Protein AF-A0A5M9JMI3-F1 (afdb_monomer)

Sequence (129 aa):
MGDLLLLVVTFCNDVVAPSDSVKDQTLDQQCTVTRPGLVPHQIRGFLSAYKTMLISGPSYDCCSACSPKIVNAYKENGWEFIKRALTEKDYITELSGLAEVQRKAEAAANDVEWDSDEEGIEDGDGELL

Secondary structure (DSSP, 8-state):
--SSSGGGS-SSS---PPS-TTTT--GGG---SS------SEEEEETTTTEEEEE-----TT-TTT-HHHHHHHHHHTHHHHHHHHH-SSHHHHHHTHHHHHHHHHHHHHHS-----------------

Foldseek 3Di:
DPPPPPVPQPLAPDPPFPDFPPPPDDPVVPPDDDDDTGDASDWDADPVVRDIDGDDDHHDCLDLRDHPQLVVCCVVCPVVSVVCCVVPVCVSCVSSVVVVVVVVVVVVVVVDDPPPPPDDDDPDDDDDD

Structure (mmCIF, N/CA/C/O backbone):
data_AF-A0A5M9JMI3-F1
#
_entry.id   AF-A0A5M9JMI3-F1
#
loop_
_atom_site.group_PDB
_atom_site.id
_atom_site.type_symbol
_atom_site.label_atom_id
_atom_site.label_alt_id
_atom_site.label_comp_id
_atom_site.label_asym_id
_atom_site.label_entity_id
_atom_site.label_seq_id
_atom_site.pdbx_PDB_ins_code
_atom_site.Cartn_x
_atom_site.Cartn_y
_atom_site.Cartn_z
_atom_site.occupancy
_atom_site.B_iso_or_equiv
_atom_site.auth_seq_id
_atom_site.auth_comp_id
_atom_site.auth_asym_id
_atom_site.auth_atom_id
_atom_site.pdbx_PDB_model_num
ATOM 1 N N . MET A 1 1 ? -11.710 25.753 2.264 1.00 41.22 1 MET A N 1
ATOM 2 C CA . MET A 1 1 ? -10.545 25.287 3.059 1.00 41.22 1 MET A CA 1
ATOM 3 C C . MET A 1 1 ? -10.628 23.786 3.387 1.00 41.22 1 MET A C 1
ATOM 5 O O . MET A 1 1 ? -9.998 23.351 4.337 1.00 41.22 1 MET A O 1
ATOM 9 N N . GLY A 1 2 ? -11.377 22.987 2.608 1.00 35.19 2 GLY A N 1
ATOM 10 C CA . GLY A 1 2 ? -11.523 21.535 2.811 1.00 35.19 2 GLY A CA 1
ATOM 11 C C . GLY A 1 2 ? -10.866 20.670 1.727 1.00 35.19 2 GLY A C 1
ATOM 12 O O . GLY A 1 2 ? -10.760 19.466 1.908 1.00 35.19 2 GLY A O 1
ATOM 13 N N . ASP A 1 3 ? -10.374 21.272 0.639 1.00 42.78 3 ASP A N 1
ATOM 14 C CA . ASP A 1 3 ? -9.992 20.525 -0.571 1.00 42.78 3 ASP A CA 1
ATOM 15 C C . ASP A 1 3 ? -8.494 20.187 -0.661 1.00 42.78 3 ASP A C 1
ATOM 17 O O . ASP A 1 3 ? -8.075 19.480 -1.572 1.00 42.78 3 ASP A O 1
ATOM 21 N N . LEU A 1 4 ? -7.668 20.661 0.282 1.00 32.28 4 LEU A N 1
ATOM 22 C CA . LEU A 1 4 ? -6.210 20.469 0.231 1.00 32.28 4 LEU A CA 1
ATOM 23 C C . LEU A 1 4 ? -5.716 19.233 1.005 1.00 32.28 4 LEU A C 1
ATOM 25 O O . LEU A 1 4 ? -4.583 18.808 0.813 1.00 32.28 4 LEU A O 1
ATOM 29 N N . LEU A 1 5 ? -6.548 18.627 1.861 1.00 35.09 5 LEU A N 1
ATOM 30 C CA . LEU A 1 5 ? -6.134 17.488 2.697 1.00 35.09 5 LEU A CA 1
ATOM 31 C C . LEU A 1 5 ? -6.441 16.110 2.092 1.00 35.09 5 LEU A C 1
ATOM 33 O O . LEU A 1 5 ? -5.972 15.103 2.613 1.00 35.09 5 LEU A O 1
ATOM 37 N N . LEU A 1 6 ? -7.178 16.043 0.979 1.00 38.66 6 LEU A N 1
ATOM 38 C CA . LEU A 1 6 ? -7.551 14.765 0.357 1.00 38.66 6 LEU A CA 1
ATOM 39 C C . LEU A 1 6 ? -6.424 14.148 -0.499 1.00 38.66 6 LEU A C 1
ATOM 41 O O . LEU A 1 6 ? -6.511 12.990 -0.906 1.00 38.66 6 LEU A O 1
ATOM 45 N N . LEU A 1 7 ? -5.340 14.891 -0.748 1.00 33.34 7 LEU A N 1
ATOM 46 C CA . LEU A 1 7 ? -4.287 14.483 -1.685 1.00 33.34 7 LEU A CA 1
ATOM 47 C C . LEU A 1 7 ? -3.260 13.500 -1.089 1.00 33.34 7 LEU A C 1
ATOM 49 O O . LEU A 1 7 ? -2.441 12.959 -1.822 1.00 33.34 7 LEU A O 1
ATOM 53 N N . VAL A 1 8 ? -3.310 13.222 0.220 1.00 37.00 8 VAL A N 1
ATOM 54 C CA . VAL A 1 8 ? -2.346 12.318 0.883 1.00 37.00 8 VAL A CA 1
ATOM 55 C C . VAL A 1 8 ? -2.851 10.867 0.988 1.00 37.00 8 VAL A C 1
ATOM 57 O O . VAL A 1 8 ? -2.057 9.968 1.243 1.00 37.00 8 VAL A O 1
ATOM 60 N N . VAL A 1 9 ? -4.139 10.587 0.739 1.00 42.22 9 VAL A N 1
ATOM 61 C CA . VAL A 1 9 ? -4.742 9.263 1.041 1.00 42.22 9 VAL A CA 1
ATOM 62 C C . VAL A 1 9 ? -5.485 8.641 -0.151 1.00 42.22 9 VAL A C 1
ATOM 64 O O . VAL A 1 9 ? -6.461 7.918 0.015 1.00 42.22 9 VAL A O 1
ATOM 67 N N . THR A 1 10 ? -5.061 8.905 -1.387 1.00 45.88 10 THR A N 1
ATOM 68 C CA . THR A 1 10 ? -5.719 8.326 -2.576 1.00 45.88 10 THR A CA 1
ATOM 69 C C . THR A 1 10 ? -4.717 7.824 -3.613 1.00 45.88 10 THR A C 1
ATOM 71 O O . THR A 1 10 ? -4.719 8.258 -4.755 1.00 45.88 10 THR A O 1
ATOM 74 N N . PHE A 1 11 ? -3.855 6.878 -3.228 1.00 47.72 11 PHE A N 1
ATOM 75 C CA . PHE A 1 11 ? -3.022 6.154 -4.205 1.00 47.72 11 PHE A CA 1
ATOM 76 C C . PHE A 1 11 ? -3.274 4.644 -4.281 1.00 47.72 11 PHE A C 1
ATOM 78 O O . PHE A 1 11 ? -2.715 3.990 -5.152 1.00 47.72 11 PHE A O 1
ATOM 85 N N . CYS A 1 12 ? -4.117 4.080 -3.410 1.00 51.91 12 CYS A N 1
ATOM 86 C CA . CYS A 1 12 ? -4.307 2.624 -3.339 1.00 51.91 12 CYS A CA 1
ATOM 87 C C . CYS A 1 12 ? -5.773 2.172 -3.319 1.00 51.91 12 CYS A C 1
ATOM 89 O O . CYS A 1 12 ? -6.029 0.979 -3.193 1.00 51.91 12 CYS A O 1
ATOM 91 N N . ASN A 1 13 ? -6.739 3.092 -3.419 1.00 50.28 13 ASN A N 1
ATOM 92 C CA . ASN A 1 13 ? -8.117 2.678 -3.659 1.00 50.28 13 ASN A CA 1
ATOM 93 C C . ASN A 1 13 ? -8.215 2.357 -5.147 1.00 50.28 13 ASN A C 1
ATOM 95 O O . ASN A 1 13 ? -8.106 3.289 -5.941 1.00 50.28 13 ASN A O 1
ATOM 99 N N . ASP A 1 14 ? -8.327 1.068 -5.480 1.00 45.84 14 ASP A N 1
ATOM 100 C CA . ASP A 1 14 ? -8.354 0.493 -6.828 1.00 45.84 14 ASP A CA 1
ATOM 101 C C . ASP A 1 14 ? -8.983 1.444 -7.861 1.00 45.84 14 ASP A C 1
ATOM 103 O O . ASP A 1 14 ? -10.193 1.435 -8.104 1.00 45.84 14 ASP A O 1
ATOM 107 N N . VAL A 1 15 ? -8.157 2.281 -8.502 1.00 46.94 15 VAL A N 1
ATOM 108 C CA . VAL A 1 15 ? -8.552 2.934 -9.746 1.00 46.94 15 VAL A CA 1
ATOM 109 C C . VAL A 1 15 ? -8.482 1.824 -10.777 1.00 46.94 15 VAL A C 1
ATOM 111 O O . VAL A 1 15 ? -7.458 1.617 -11.429 1.00 46.94 15 VAL A O 1
ATOM 114 N N . VAL A 1 16 ? -9.575 1.064 -10.887 1.00 49.25 16 VAL A N 1
ATOM 115 C CA . VAL A 1 16 ? -9.826 0.196 -12.035 1.00 49.25 16 VAL A CA 1
ATOM 116 C C . VAL A 1 16 ? -10.049 1.125 -13.211 1.00 49.25 16 VAL A C 1
ATOM 118 O O . VAL A 1 16 ? -11.164 1.511 -13.558 1.00 49.25 16 VAL A O 1
ATOM 121 N N . ALA A 1 17 ? -8.945 1.565 -13.787 1.00 46.16 17 ALA A N 1
ATOM 122 C CA . ALA A 1 17 ? -8.986 2.253 -15.042 1.00 46.16 17 ALA A CA 1
ATOM 123 C C . ALA A 1 17 ? -9.472 1.264 -16.115 1.00 46.16 17 ALA A C 1
ATOM 125 O O . ALA A 1 17 ? -9.024 0.111 -16.132 1.00 46.16 17 ALA A O 1
ATOM 126 N N . PRO A 1 18 ? -10.407 1.668 -16.991 1.00 47.59 18 PRO A N 1
ATOM 127 C CA . PRO A 1 18 ? -10.939 0.778 -18.010 1.00 47.59 18 PRO A CA 1
ATOM 128 C C . PRO A 1 18 ? -9.794 0.227 -18.866 1.00 47.59 18 PRO A C 1
ATOM 130 O O . PRO A 1 18 ? -9.028 0.984 -19.465 1.00 47.59 18 PRO A O 1
ATOM 133 N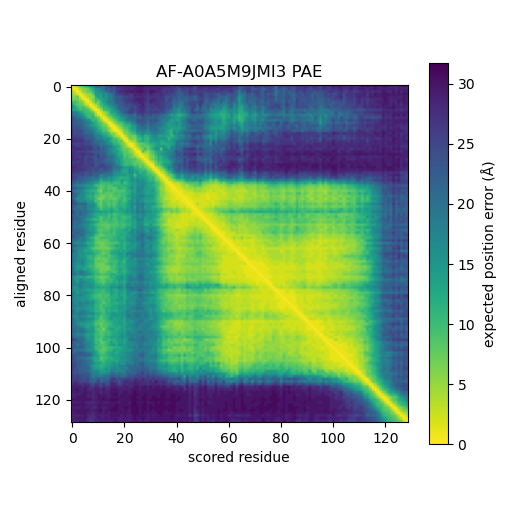 N . SER A 1 19 ? -9.673 -1.101 -18.905 1.00 51.88 19 SER A N 1
ATOM 134 C CA . SER A 1 19 ? -8.734 -1.782 -19.795 1.00 51.88 19 SER A CA 1
ATOM 135 C C . SER A 1 19 ? -9.167 -1.551 -21.243 1.00 51.88 19 SER A C 1
ATOM 137 O O . SER A 1 19 ? -10.328 -1.772 -21.565 1.00 51.88 19 SER A O 1
ATOM 139 N N . ASP A 1 20 ? -8.240 -1.063 -22.075 1.00 53.44 20 ASP A N 1
ATOM 140 C CA . ASP A 1 20 ? -8.357 -0.833 -23.524 1.00 53.44 20 ASP A CA 1
ATOM 141 C C . ASP A 1 20 ? -9.757 -0.470 -24.050 1.00 53.44 20 ASP A C 1
ATOM 143 O O . ASP A 1 20 ? -10.542 -1.311 -24.478 1.00 53.44 20 ASP A O 1
ATOM 147 N N . SER A 1 21 ? -10.013 0.830 -24.177 1.00 53.72 21 SER A N 1
ATOM 148 C CA . SER A 1 21 ? -11.204 1.396 -24.830 1.00 53.72 21 SER A CA 1
ATOM 149 C C . SER A 1 21 ? -11.342 1.104 -26.345 1.00 53.72 21 SER A C 1
ATOM 151 O O . SER A 1 21 ? -12.223 1.683 -26.982 1.00 53.72 21 SER A O 1
ATOM 153 N N . VAL A 1 22 ? -10.471 0.265 -26.926 1.00 56.47 22 VAL A N 1
ATOM 154 C CA . VAL A 1 22 ? -10.305 0.044 -28.381 1.00 56.47 22 VAL A CA 1
ATOM 155 C C . VAL A 1 22 ? -10.695 -1.373 -28.827 1.00 56.47 22 VAL A C 1
ATOM 157 O O . VAL A 1 22 ? -10.957 -1.591 -30.009 1.00 56.47 22 VAL A O 1
ATOM 160 N N . LYS A 1 23 ? -10.748 -2.353 -27.916 1.00 54.84 23 LYS A N 1
ATOM 161 C CA . LYS A 1 23 ? -11.184 -3.710 -28.274 1.00 54.84 23 LYS A CA 1
ATOM 162 C C . LYS A 1 23 ? -12.714 -3.688 -28.433 1.00 54.84 23 LYS A C 1
ATOM 164 O O . LYS A 1 23 ? -13.398 -3.206 -27.540 1.00 54.84 23 LYS A O 1
ATOM 169 N N . ASP A 1 24 ? -13.197 -4.142 -29.594 1.00 54.47 24 ASP A N 1
ATOM 170 C CA . ASP A 1 24 ? -14.607 -4.215 -30.046 1.00 54.47 24 ASP A CA 1
ATOM 171 C C . ASP A 1 24 ? -15.223 -3.011 -30.801 1.00 54.47 24 ASP A C 1
ATOM 173 O O . ASP A 1 24 ? -16.442 -2.850 -30.793 1.00 54.47 24 ASP A O 1
ATOM 177 N N . GLN A 1 25 ? -14.445 -2.186 -31.521 1.00 55.56 25 GLN A N 1
ATOM 178 C CA . GLN A 1 25 ? -15.015 -1.088 -32.336 1.00 55.56 25 GLN A CA 1
ATOM 179 C C . GLN A 1 25 ? -14.783 -1.223 -33.849 1.00 55.56 25 GLN A C 1
ATOM 181 O O . GLN A 1 25 ? -13.695 -1.580 -34.306 1.00 55.56 25 GLN A O 1
ATOM 186 N N . THR A 1 26 ? -15.815 -0.892 -34.633 1.00 56.84 26 THR A N 1
ATOM 187 C CA . THR A 1 26 ? -15.753 -0.782 -36.098 1.00 56.84 26 THR A CA 1
ATOM 188 C C . THR A 1 26 ? -14.972 0.472 -36.515 1.00 56.84 26 THR A C 1
ATOM 190 O O . THR A 1 26 ? -14.871 1.442 -35.763 1.00 56.84 26 THR A O 1
ATOM 193 N N . LEU A 1 27 ? -14.364 0.439 -37.707 1.00 57.16 27 LEU A N 1
ATOM 194 C CA . LEU A 1 27 ? -13.386 1.429 -38.195 1.00 57.16 27 LEU A CA 1
ATOM 195 C C . LEU A 1 27 ? -13.907 2.888 -38.178 1.00 57.16 27 LEU A C 1
ATOM 197 O O . LEU A 1 27 ? -13.133 3.831 -38.060 1.00 57.16 27 LEU A O 1
ATOM 201 N N . ASP A 1 28 ? -15.224 3.068 -38.265 1.00 55.72 28 ASP A N 1
ATOM 202 C CA . ASP A 1 28 ? -15.959 4.338 -38.247 1.00 55.72 28 ASP A CA 1
ATOM 203 C C . ASP A 1 28 ? -16.099 4.977 -36.850 1.00 55.72 28 ASP A C 1
ATOM 205 O O . ASP A 1 28 ? -16.300 6.187 -36.745 1.00 55.72 28 ASP A O 1
ATOM 209 N N . GLN A 1 29 ? -15.920 4.208 -35.770 1.00 59.41 29 GLN A N 1
ATOM 210 C CA . GLN A 1 29 ? -15.994 4.700 -34.384 1.00 59.41 29 GLN A CA 1
ATOM 211 C C . GLN A 1 29 ? -14.655 5.244 -33.856 1.00 59.41 29 GLN A C 1
ATOM 213 O O . GLN A 1 29 ? -14.575 5.737 -32.733 1.00 59.41 29 GLN A O 1
ATOM 218 N N . GLN A 1 30 ? -13.602 5.215 -34.677 1.00 57.34 30 GLN A N 1
ATOM 219 C CA . GLN A 1 30 ? -12.246 5.645 -34.311 1.00 57.34 30 GLN A CA 1
ATOM 220 C C . GLN A 1 30 ? -11.991 7.149 -34.551 1.00 57.34 30 GLN A C 1
ATOM 222 O O . GLN A 1 30 ? -10.842 7.592 -34.563 1.00 57.34 30 GLN A O 1
ATOM 227 N N . CYS A 1 31 ? -13.037 7.966 -34.739 1.00 54.84 31 CYS A N 1
ATOM 228 C CA . CYS A 1 31 ? -12.896 9.396 -35.034 1.00 54.84 31 CYS A CA 1
ATOM 229 C C . CYS A 1 31 ? -12.432 10.219 -33.804 1.00 54.84 31 CYS A C 1
ATOM 231 O O . CYS A 1 31 ? -13.226 10.712 -33.012 1.00 54.84 31 CYS A O 1
ATOM 233 N N . THR A 1 32 ? -11.108 10.289 -33.646 1.00 53.66 32 THR A N 1
ATOM 234 C CA . THR A 1 32 ? -10.168 11.324 -33.142 1.00 53.66 32 THR A CA 1
ATOM 235 C C . THR A 1 32 ? -10.600 12.551 -32.310 1.00 53.66 32 THR A C 1
ATOM 237 O O . THR A 1 32 ? -9.827 13.507 -32.244 1.00 53.66 32 THR A O 1
ATOM 240 N N . VAL A 1 33 ? -11.734 12.586 -31.611 1.00 48.12 33 VAL A N 1
ATOM 241 C CA . VAL A 1 33 ? -12.045 13.692 -30.680 1.00 48.12 33 VAL A CA 1
ATOM 242 C C . VAL A 1 33 ? -12.172 13.204 -29.239 1.00 48.12 33 VAL A C 1
ATOM 244 O O . VAL A 1 33 ? -13.140 12.567 -28.838 1.00 48.12 33 VAL A O 1
ATOM 247 N N . THR A 1 34 ? -11.143 13.532 -28.450 1.00 50.88 34 THR A N 1
ATOM 248 C CA . THR A 1 34 ? -11.137 13.525 -26.975 1.00 50.88 34 THR A CA 1
ATOM 249 C C . THR A 1 34 ? -11.529 12.212 -26.304 1.00 50.88 34 THR A C 1
ATOM 251 O O . THR A 1 34 ? -12.376 12.190 -25.415 1.00 50.88 34 THR A O 1
ATOM 254 N N . ARG A 1 35 ? -10.865 11.109 -26.651 1.00 56.75 35 ARG A N 1
ATOM 255 C CA . ARG A 1 35 ? -10.822 9.960 -25.745 1.00 56.75 35 ARG A CA 1
ATOM 256 C C . ARG A 1 35 ? -9.394 9.856 -25.214 1.00 56.75 35 ARG A C 1
ATOM 258 O O . ARG A 1 35 ? -8.502 9.541 -26.003 1.00 56.75 35 ARG A O 1
ATOM 265 N N . PRO A 1 36 ? -9.135 10.196 -23.932 1.00 60.72 36 PRO A N 1
ATOM 266 C CA . PRO A 1 36 ? -7.862 9.838 -23.327 1.00 60.72 36 PRO A CA 1
ATOM 267 C C . PRO A 1 36 ? -7.681 8.337 -23.556 1.00 60.72 36 PRO A C 1
ATOM 269 O O . PRO A 1 36 ? -8.647 7.582 -23.429 1.00 60.72 36 PRO A O 1
ATOM 272 N N . GLY A 1 37 ? -6.494 7.939 -24.011 1.00 68.69 37 GLY A N 1
ATOM 273 C CA . GLY A 1 37 ? -6.185 6.546 -24.317 1.00 68.69 37 GLY A CA 1
ATOM 274 C C . GLY A 1 37 ? -6.222 5.659 -23.070 1.00 68.69 37 GLY A C 1
ATOM 275 O O . GLY A 1 37 ? -6.960 5.901 -22.118 1.00 68.69 37 GLY A O 1
ATOM 276 N N . LEU A 1 38 ? -5.404 4.611 -23.056 1.00 68.94 38 LEU A N 1
ATOM 277 C CA . LEU A 1 38 ? -5.259 3.767 -21.873 1.00 68.94 38 LEU A CA 1
ATOM 278 C C . LEU A 1 38 ? -4.947 4.627 -20.635 1.00 68.94 38 LEU A C 1
ATOM 280 O O . LEU A 1 38 ? -4.018 5.435 -20.661 1.00 68.94 38 LEU A O 1
ATOM 284 N N . VAL A 1 39 ? -5.716 4.441 -19.560 1.00 76.44 39 VAL A N 1
ATOM 285 C CA . VAL A 1 39 ? -5.445 5.054 -18.256 1.00 76.44 39 VAL A CA 1
ATOM 286 C C . VAL A 1 39 ? -4.741 3.988 -17.413 1.00 76.44 39 VAL A C 1
ATOM 288 O O . VAL A 1 39 ? -5.365 3.014 -17.014 1.00 76.44 39 VAL A O 1
ATOM 291 N N . PRO A 1 40 ? -3.422 4.064 -17.211 1.00 74.31 40 PRO A N 1
ATOM 292 C CA . PRO A 1 40 ? -2.715 3.072 -16.413 1.00 74.31 40 PRO A CA 1
ATOM 293 C C . PRO A 1 40 ? -2.829 3.366 -14.914 1.00 74.31 40 PRO A C 1
ATOM 295 O O . PRO A 1 40 ? -2.819 4.522 -14.499 1.00 74.31 40 PRO A O 1
ATOM 298 N N . HIS A 1 41 ? -2.861 2.306 -14.105 1.00 74.12 41 HIS A N 1
ATOM 299 C CA . HIS A 1 41 ? -2.839 2.390 -12.640 1.00 74.12 41 HIS A CA 1
ATOM 300 C C . HIS A 1 41 ? -1.534 3.016 -12.115 1.00 74.12 41 HIS A C 1
ATOM 302 O O . HIS A 1 41 ? -1.555 3.917 -11.283 1.00 74.12 41 HIS A O 1
ATOM 308 N N . GLN A 1 42 ? -0.386 2.584 -12.644 1.00 77.00 42 GLN A N 1
ATOM 309 C CA . GLN A 1 42 ? 0.921 3.153 -12.332 1.00 77.00 42 GLN A CA 1
ATOM 310 C C . GLN A 1 42 ? 1.798 3.183 -13.587 1.00 77.00 42 GLN A C 1
ATOM 312 O O . GLN A 1 42 ? 1.853 2.217 -14.351 1.00 77.00 42 GLN A O 1
ATOM 317 N N . ILE A 1 43 ? 2.525 4.286 -13.778 1.00 83.25 43 ILE A N 1
ATOM 318 C CA . ILE A 1 43 ? 3.510 4.453 -14.851 1.00 83.25 43 ILE A CA 1
ATOM 319 C C . ILE A 1 43 ? 4.899 4.519 -14.221 1.00 83.25 43 ILE A C 1
ATOM 321 O O . ILE A 1 43 ? 5.175 5.415 -13.424 1.00 83.25 43 ILE A O 1
ATOM 325 N N . ARG A 1 44 ? 5.792 3.594 -14.586 1.00 84.50 44 ARG A N 1
ATOM 326 C CA . ARG A 1 44 ? 7.200 3.616 -14.170 1.00 84.50 44 ARG A CA 1
ATOM 327 C C . ARG A 1 44 ? 8.097 3.817 -15.386 1.00 84.50 44 ARG A C 1
ATOM 329 O O . ARG A 1 44 ? 8.217 2.933 -16.233 1.00 84.50 44 ARG A O 1
ATOM 336 N N . GLY A 1 45 ? 8.717 4.990 -15.463 1.00 91.81 45 GLY A N 1
ATOM 337 C CA . GLY A 1 45 ? 9.685 5.338 -16.501 1.00 91.81 45 GLY A CA 1
ATOM 338 C C . GLY A 1 45 ? 11.121 5.077 -16.053 1.00 91.81 45 GLY A C 1
ATOM 339 O O . GLY A 1 45 ? 11.487 5.394 -14.923 1.00 91.81 45 GLY A O 1
ATOM 340 N N . PHE A 1 46 ? 11.937 4.530 -16.950 1.00 91.38 46 PHE A N 1
ATOM 341 C CA . PHE A 1 46 ? 13.379 4.372 -16.775 1.00 91.38 46 PHE A CA 1
A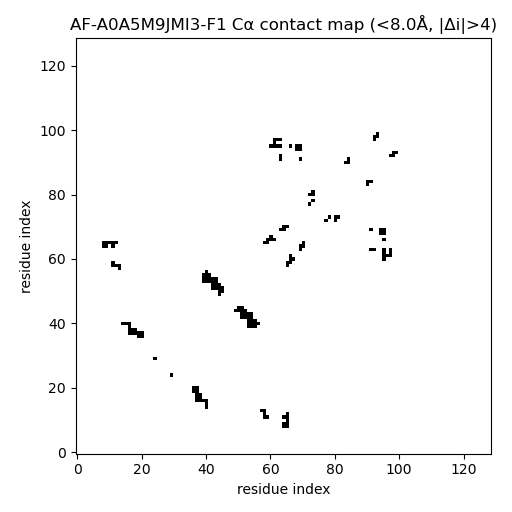TOM 342 C C . PHE A 1 46 ? 14.091 5.297 -17.756 1.00 91.38 46 PHE A C 1
ATOM 344 O O . PHE A 1 46 ? 14.032 5.076 -18.966 1.00 91.38 46 PHE A O 1
ATOM 351 N N . LEU A 1 47 ? 14.763 6.327 -17.234 1.00 92.12 47 LEU A N 1
ATOM 352 C CA . LEU A 1 47 ? 15.462 7.324 -18.053 1.00 92.12 47 LEU A CA 1
ATOM 353 C C . LEU A 1 47 ? 16.691 6.747 -18.762 1.00 92.12 47 LEU A C 1
ATOM 355 O O . LEU A 1 47 ? 16.976 7.138 -19.885 1.00 92.12 47 LEU A O 1
ATOM 359 N N . SER A 1 48 ? 17.381 5.782 -18.149 1.00 92.88 48 SER A N 1
ATOM 360 C CA . SER A 1 48 ? 18.572 5.147 -18.729 1.00 92.88 48 SER A CA 1
ATOM 361 C C . SER A 1 48 ? 18.282 4.352 -20.005 1.00 92.88 48 SER A C 1
ATOM 363 O O . SER A 1 48 ? 19.121 4.296 -20.896 1.00 92.88 48 SER A O 1
ATOM 365 N N . ALA A 1 49 ? 17.096 3.752 -20.103 1.00 91.38 49 ALA A N 1
ATOM 366 C CA . ALA A 1 49 ? 16.671 2.946 -21.247 1.00 91.38 49 ALA A CA 1
ATOM 367 C C . ALA A 1 49 ? 15.541 3.604 -22.059 1.00 91.38 49 ALA A C 1
ATOM 369 O O . ALA A 1 49 ? 14.985 2.960 -22.946 1.00 91.38 49 ALA A O 1
ATOM 370 N N . TYR A 1 50 ? 15.151 4.841 -21.716 1.00 90.06 50 TYR A N 1
ATOM 371 C CA . TYR A 1 50 ? 13.994 5.560 -22.272 1.00 90.06 50 TYR A CA 1
ATOM 372 C C . TYR A 1 50 ? 12.732 4.687 -22.410 1.00 90.06 50 TYR A C 1
ATOM 374 O O . TYR A 1 50 ? 11.987 4.780 -23.385 1.00 90.06 50 TYR A O 1
ATOM 382 N N . LYS A 1 51 ? 12.489 3.809 -21.428 1.00 83.31 51 LYS A N 1
ATOM 383 C CA . LYS A 1 51 ? 11.382 2.843 -21.438 1.00 83.31 51 LYS A CA 1
ATOM 384 C C . LYS A 1 51 ? 10.340 3.219 -20.397 1.00 83.31 51 LYS A C 1
ATOM 386 O O . LYS A 1 51 ? 10.675 3.444 -19.235 1.00 83.31 51 LYS A O 1
ATOM 391 N N . THR A 1 52 ? 9.073 3.179 -20.792 1.00 82.62 52 THR A N 1
ATOM 392 C CA . THR A 1 52 ? 7.927 3.365 -19.897 1.00 82.62 52 THR A CA 1
ATOM 393 C C . THR A 1 52 ? 7.203 2.036 -19.716 1.00 82.62 52 THR A C 1
ATOM 395 O O . THR A 1 52 ? 6.756 1.437 -20.691 1.00 82.62 52 THR A O 1
ATOM 398 N N . MET A 1 53 ? 7.109 1.555 -18.476 1.00 78.06 53 MET A N 1
ATOM 399 C CA . MET A 1 53 ? 6.356 0.352 -18.116 1.00 78.06 53 MET A CA 1
ATOM 400 C C . MET A 1 53 ? 5.074 0.722 -17.378 1.00 78.06 53 MET A C 1
ATOM 402 O O . MET A 1 53 ? 5.067 1.617 -16.531 1.00 78.06 53 MET A O 1
ATOM 406 N N . LEU A 1 54 ? 3.998 0.009 -17.697 1.00 81.19 54 LEU A N 1
ATOM 407 C CA . LEU A 1 54 ? 2.712 0.127 -17.021 1.00 81.19 54 LEU A CA 1
ATOM 408 C C . LEU A 1 54 ? 2.617 -0.988 -15.982 1.00 81.19 54 LEU A C 1
ATOM 410 O O . LEU A 1 54 ? 2.862 -2.149 -16.304 1.00 81.19 54 LEU A O 1
ATOM 414 N N . ILE A 1 55 ? 2.303 -0.628 -14.742 1.00 77.44 55 ILE A N 1
ATOM 415 C CA . ILE A 1 55 ? 2.235 -1.557 -13.612 1.00 77.44 55 ILE A CA 1
ATOM 416 C C . ILE A 1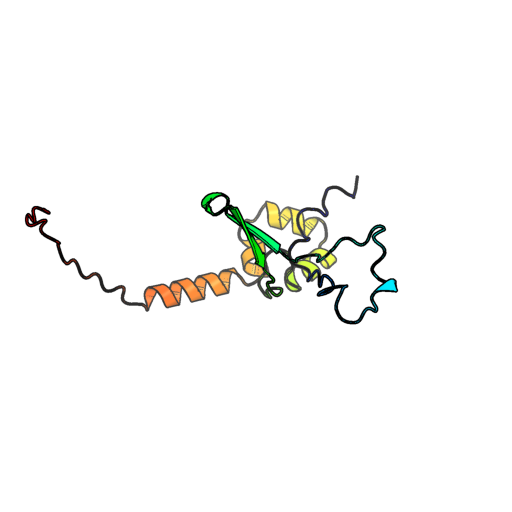 55 ? 0.837 -1.464 -13.002 1.00 77.44 55 ILE A C 1
ATOM 418 O O . ILE A 1 55 ? 0.298 -0.374 -12.809 1.00 77.44 55 ILE A O 1
ATOM 422 N N . SER A 1 56 ? 0.247 -2.615 -12.699 1.00 79.31 56 SER A N 1
ATOM 423 C CA . SER A 1 56 ? -0.970 -2.729 -11.900 1.00 79.31 56 SER A CA 1
ATOM 424 C C . SER A 1 56 ? -0.632 -3.535 -10.652 1.00 79.31 56 SER A C 1
ATOM 426 O O . SER A 1 56 ? 0.036 -4.564 -10.748 1.00 79.31 56 SER A O 1
ATOM 428 N N . GLY A 1 57 ? -1.026 -3.022 -9.490 1.00 79.31 57 GLY A N 1
ATOM 429 C CA . GLY A 1 57 ? -0.849 -3.685 -8.205 1.00 79.31 57 GLY A CA 1
ATOM 430 C C . GLY A 1 57 ? -2.196 -3.714 -7.489 1.00 79.31 57 GLY A C 1
ATOM 431 O O . GLY A 1 57 ? -2.869 -2.684 -7.505 1.00 79.31 57 GLY A O 1
ATOM 432 N N . PRO A 1 58 ? -2.605 -4.854 -6.908 1.00 82.38 58 PRO A N 1
ATOM 433 C CA . PRO A 1 58 ? -3.834 -4.921 -6.129 1.00 82.38 58 PR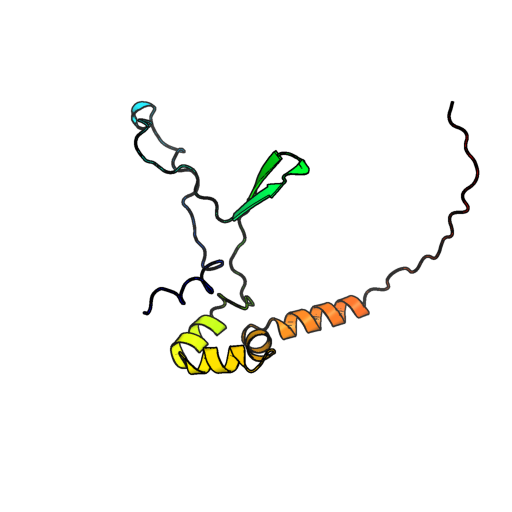O A CA 1
ATOM 434 C C . PRO A 1 58 ? -3.706 -4.101 -4.840 1.00 82.38 58 PRO A C 1
ATOM 436 O O . PRO A 1 58 ? -2.598 -3.842 -4.355 1.00 82.38 58 PRO A O 1
ATOM 439 N N . SER A 1 59 ? -4.843 -3.731 -4.257 1.00 81.44 59 SER A N 1
ATOM 440 C CA . SER A 1 59 ? -4.887 -3.166 -2.910 1.00 81.44 59 SER A CA 1
ATOM 441 C C . SER A 1 59 ? -4.347 -4.158 -1.868 1.00 81.44 59 SER A C 1
ATOM 443 O O . SER A 1 59 ? -4.491 -5.375 -1.991 1.00 81.44 59 SER A O 1
ATOM 445 N N . TYR A 1 60 ? -3.668 -3.628 -0.847 1.00 85.12 60 TYR A N 1
ATOM 446 C CA . TYR A 1 60 ? -3.041 -4.426 0.208 1.00 85.12 60 TYR A CA 1
ATOM 447 C C . TYR A 1 60 ? -3.760 -4.253 1.547 1.00 85.12 60 TYR A C 1
ATOM 449 O O . TYR A 1 60 ? -3.963 -3.128 2.014 1.00 85.12 60 TYR A O 1
ATOM 457 N N . ASP A 1 61 ? -4.071 -5.372 2.204 1.00 84.56 61 ASP A N 1
ATOM 458 C CA . ASP A 1 61 ? -4.857 -5.401 3.443 1.00 84.56 61 ASP A CA 1
ATOM 459 C C . ASP A 1 61 ? -4.178 -4.694 4.622 1.00 84.56 61 ASP A C 1
ATOM 461 O O . ASP A 1 61 ? -4.863 -4.106 5.461 1.00 84.56 61 ASP A O 1
ATOM 465 N N . CYS A 1 62 ? -2.841 -4.700 4.678 1.00 89.31 62 CYS A N 1
ATOM 466 C CA . CYS A 1 62 ? -2.064 -4.006 5.713 1.00 89.31 62 CYS A CA 1
ATOM 467 C C . CYS A 1 62 ? -1.465 -2.678 5.212 1.00 89.31 62 CYS A C 1
ATOM 469 O O . CYS A 1 62 ? -0.432 -2.231 5.708 1.00 89.31 62 CYS A O 1
ATOM 471 N N . CYS A 1 63 ? -2.075 -2.032 4.210 1.00 87.75 63 CYS A N 1
ATOM 472 C CA . CYS A 1 63 ? -1.647 -0.708 3.755 1.00 87.75 63 CYS A CA 1
ATOM 473 C C . CYS A 1 63 ? -1.852 0.351 4.854 1.00 87.75 63 CYS A C 1
ATOM 475 O O . CYS A 1 63 ? -2.938 0.466 5.431 1.00 87.75 63 CYS A O 1
ATOM 477 N N . SER A 1 64 ? -0.835 1.181 5.095 1.00 87.00 64 SER A N 1
ATOM 478 C CA . SER A 1 64 ? -0.877 2.290 6.061 1.00 87.00 64 SER A CA 1
ATOM 479 C C . SER A 1 64 ? -1.840 3.419 5.671 1.00 87.00 64 SER A C 1
ATOM 481 O O . SER A 1 64 ? -2.205 4.224 6.524 1.00 87.00 64 SER A O 1
ATOM 483 N N . ALA A 1 65 ? -2.266 3.475 4.405 1.00 83.31 65 ALA A N 1
ATOM 484 C CA . ALA A 1 65 ? -3.124 4.535 3.880 1.00 83.31 65 ALA A CA 1
ATOM 485 C C . ALA A 1 65 ? -4.552 4.065 3.558 1.00 83.31 65 ALA A C 1
ATOM 487 O O . ALA A 1 65 ? -5.511 4.712 3.968 1.00 83.31 65 ALA A O 1
ATOM 488 N N . CYS A 1 66 ? -4.715 2.958 2.824 1.00 84.62 66 CYS A N 1
ATOM 489 C CA . CYS A 1 66 ? -6.017 2.564 2.264 1.00 84.62 66 CYS A CA 1
ATOM 490 C C . CYS A 1 66 ? -6.661 1.341 2.917 1.00 84.62 66 CYS A C 1
ATOM 492 O O . CYS A 1 66 ? -7.746 0.946 2.492 1.00 84.62 66 CYS A O 1
ATOM 494 N N . SER A 1 67 ? -6.012 0.703 3.896 1.00 89.00 67 SER A N 1
ATOM 495 C CA . SER A 1 67 ? -6.593 -0.497 4.499 1.00 89.00 67 SER A CA 1
ATOM 496 C C . SER A 1 67 ? -7.950 -0.176 5.141 1.00 89.00 67 SER A C 1
ATOM 498 O O . SER A 1 67 ? -8.135 0.908 5.712 1.00 89.00 67 SER A O 1
ATOM 500 N N . PRO A 1 68 ? -8.916 -1.110 5.100 1.00 88.25 68 PRO A N 1
ATOM 501 C CA . PRO A 1 68 ? -10.254 -0.872 5.641 1.00 88.25 68 PRO A CA 1
ATOM 502 C C . PRO A 1 68 ? -10.223 -0.522 7.136 1.00 88.25 68 PRO A C 1
ATOM 504 O O . PRO A 1 68 ? -11.054 0.251 7.605 1.00 88.25 68 PRO A O 1
ATOM 507 N N . LYS A 1 69 ? -9.220 -1.017 7.876 1.00 90.88 69 LYS A N 1
ATOM 508 C CA . LYS A 1 69 ? -8.982 -0.676 9.287 1.00 90.88 69 LYS A CA 1
ATOM 509 C C . LYS A 1 69 ? -8.721 0.820 9.480 1.00 90.88 69 LYS A C 1
ATOM 511 O O . LYS A 1 69 ? -9.334 1.440 10.344 1.00 90.88 69 LYS A O 1
ATOM 516 N N . ILE A 1 70 ? -7.854 1.402 8.649 1.00 90.19 70 ILE A N 1
ATOM 517 C CA . ILE A 1 70 ? -7.505 2.827 8.699 1.00 90.19 70 ILE A CA 1
ATOM 518 C C . ILE A 1 70 ? -8.698 3.686 8.276 1.00 90.19 70 ILE A C 1
ATOM 520 O O . ILE A 1 70 ? -9.027 4.660 8.951 1.00 90.19 70 ILE A O 1
ATOM 524 N N . VAL A 1 71 ? -9.394 3.297 7.204 1.00 89.69 71 VAL A N 1
ATOM 525 C CA . VAL A 1 71 ? -10.565 4.034 6.707 1.00 89.69 71 VAL A CA 1
ATOM 526 C C . VAL A 1 71 ? -11.693 4.054 7.742 1.00 89.69 71 VAL A C 1
ATOM 528 O O . VAL A 1 71 ? -12.315 5.096 7.946 1.00 89.69 71 VAL A O 1
ATOM 531 N N . ASN A 1 72 ? -11.949 2.934 8.420 1.00 91.31 72 ASN A N 1
ATOM 532 C CA . ASN A 1 72 ? -12.976 2.860 9.459 1.00 91.31 72 ASN A CA 1
ATOM 533 C C . ASN A 1 72 ? -12.580 3.671 10.700 1.00 91.31 72 ASN A C 1
ATOM 535 O O . ASN A 1 72 ? -13.369 4.496 11.154 1.00 91.31 72 ASN A O 1
ATOM 539 N N . ALA A 1 73 ? -11.336 3.544 11.173 1.00 90.56 73 ALA A N 1
ATOM 540 C CA . ALA A 1 73 ? -10.836 4.328 12.304 1.00 90.56 73 ALA A CA 1
ATOM 541 C C . ALA A 1 73 ? -10.864 5.843 12.032 1.00 90.56 73 ALA A C 1
ATOM 543 O O . ALA A 1 73 ? -11.150 6.639 12.927 1.00 90.56 73 ALA A O 1
ATOM 544 N N . TYR A 1 74 ? -10.606 6.258 10.789 1.00 90.00 74 TYR A N 1
ATOM 545 C CA . TYR A 1 74 ? -10.737 7.656 10.390 1.00 90.00 74 TYR A CA 1
ATOM 546 C C . TYR A 1 74 ? -12.197 8.126 10.382 1.00 90.00 74 TYR A C 1
ATOM 548 O O . TYR A 1 74 ? -12.481 9.228 10.843 1.00 90.00 74 TYR A O 1
ATOM 556 N N . LYS A 1 75 ? -13.137 7.303 9.900 1.00 91.75 75 LYS A N 1
ATOM 557 C CA . LYS A 1 75 ? -14.572 7.639 9.913 1.00 91.75 75 LYS A CA 1
ATOM 558 C C . LYS A 1 75 ? -15.135 7.767 11.331 1.00 91.75 75 LYS A C 1
ATOM 560 O O . LYS A 1 75 ? -16.016 8.592 11.544 1.00 91.75 75 LYS A O 1
ATOM 565 N N . GLU A 1 76 ? -14.629 6.982 12.279 1.00 94.00 76 GLU A N 1
ATOM 566 C CA . GLU A 1 76 ? -15.064 7.007 13.680 1.00 94.00 76 GLU A CA 1
ATOM 567 C C . GLU A 1 76 ? -14.461 8.184 14.464 1.00 94.00 76 GLU A C 1
ATOM 569 O O . GLU A 1 76 ? -15.178 8.904 15.157 1.00 94.00 76 GLU A O 1
ATOM 574 N N . ASN A 1 77 ? -13.150 8.415 14.334 1.00 89.81 77 ASN A N 1
ATOM 575 C CA . ASN A 1 77 ? -12.413 9.351 15.194 1.00 89.81 77 ASN A CA 1
ATOM 576 C C . ASN A 1 77 ? -12.075 10.688 14.507 1.00 89.81 77 ASN A C 1
ATOM 578 O O . ASN A 1 77 ? -11.638 11.636 15.168 1.00 89.81 77 ASN A O 1
ATOM 582 N N . GLY A 1 78 ? -12.236 10.782 13.185 1.00 91.44 78 GLY A N 1
ATOM 583 C CA . GLY A 1 78 ? -12.035 11.994 12.392 1.00 91.44 78 GLY A CA 1
ATOM 584 C C . GLY A 1 78 ? -10.678 12.666 12.626 1.00 91.44 78 GLY A C 1
ATOM 585 O O . GLY A 1 78 ? -9.617 12.107 12.355 1.00 91.44 78 GLY A O 1
ATOM 586 N N . TRP A 1 79 ? -10.704 13.901 13.129 1.00 89.62 79 TRP A N 1
ATOM 587 C CA . TRP A 1 79 ? -9.499 14.708 13.349 1.00 89.62 79 TRP A CA 1
ATOM 588 C C . TRP A 1 79 ? -8.613 14.204 14.502 1.00 89.62 79 TRP A C 1
ATOM 590 O O . TRP A 1 79 ? -7.393 14.365 14.451 1.00 89.62 79 TRP A O 1
ATOM 600 N N . GLU A 1 80 ? -9.188 13.559 15.523 1.00 92.06 80 GLU A N 1
ATOM 601 C CA . GLU A 1 80 ? -8.406 12.974 16.626 1.00 92.06 80 GLU A CA 1
ATOM 602 C C . GLU A 1 80 ? -7.479 11.863 16.129 1.00 92.06 80 GLU A C 1
ATOM 604 O O . GLU A 1 80 ? -6.332 11.763 16.565 1.00 92.06 80 GLU A O 1
ATOM 609 N N . PHE A 1 81 ? -7.941 11.083 15.148 1.00 91.88 81 PHE A N 1
ATOM 610 C CA . PHE A 1 81 ? -7.123 10.069 14.490 1.00 91.88 81 PHE A CA 1
ATOM 611 C C . PHE A 1 81 ? -5.871 10.675 13.848 1.00 91.88 81 PHE A C 1
ATOM 613 O O . PHE A 1 81 ? -4.774 10.164 14.055 1.00 91.88 81 PHE A O 1
ATOM 620 N N . ILE A 1 82 ? -6.021 11.783 13.111 1.00 90.50 82 ILE A N 1
ATOM 621 C CA . ILE A 1 82 ? -4.904 12.442 12.418 1.00 90.50 82 ILE A CA 1
ATOM 622 C C . ILE A 1 82 ? -3.895 12.997 13.427 1.00 90.50 82 ILE A C 1
ATOM 624 O O . ILE A 1 8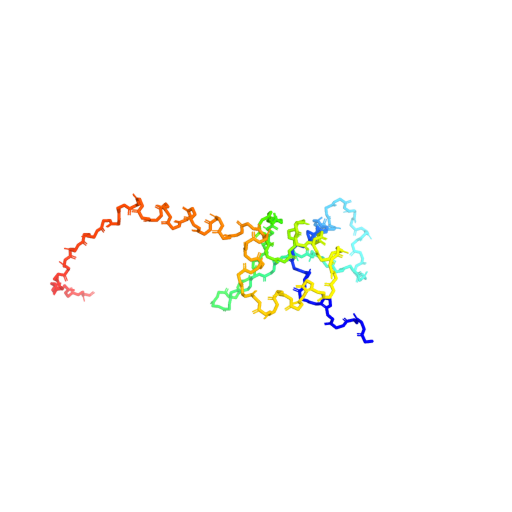2 ? -2.694 12.793 13.273 1.00 90.50 82 ILE A O 1
ATOM 628 N N . LYS A 1 83 ? -4.366 13.670 14.483 1.00 91.88 83 LYS A N 1
ATOM 629 C CA . LYS A 1 83 ? -3.479 14.209 15.524 1.00 91.88 83 LYS A CA 1
ATOM 630 C C . LYS A 1 83 ? -2.672 13.108 16.204 1.00 91.88 83 LYS A C 1
ATOM 632 O O . LYS A 1 83 ? -1.464 13.262 16.378 1.00 91.88 83 LYS A O 1
ATOM 637 N N . ARG A 1 84 ? -3.321 11.992 16.547 1.00 90.88 84 ARG A N 1
ATOM 638 C CA . ARG A 1 84 ? -2.642 10.835 17.136 1.00 90.88 84 ARG A CA 1
ATOM 639 C C . ARG A 1 84 ? -1.638 10.219 16.165 1.00 90.88 84 ARG A C 1
ATOM 641 O O . ARG A 1 84 ? -0.497 10.017 16.547 1.00 90.88 84 ARG A O 1
ATOM 648 N N . ALA A 1 85 ? -2.016 10.034 14.902 1.00 91.31 85 ALA A N 1
ATOM 649 C CA . ALA A 1 85 ? -1.131 9.523 13.856 1.00 91.31 85 ALA A CA 1
ATOM 650 C C . ALA A 1 85 ? 0.117 10.388 13.600 1.00 91.31 85 ALA A C 1
ATOM 652 O O . ALA A 1 85 ? 1.166 9.854 13.260 1.00 91.31 85 ALA A O 1
ATOM 653 N N . LEU A 1 86 ? 0.018 11.712 13.752 1.00 88.88 86 LEU A N 1
ATOM 654 C CA . LEU A 1 86 ? 1.160 12.624 13.602 1.00 88.88 86 LEU A CA 1
ATOM 655 C C . LEU A 1 86 ? 2.037 12.703 14.858 1.00 88.88 86 LEU A C 1
ATOM 657 O O . LEU A 1 86 ? 3.215 13.035 14.760 1.00 88.88 86 LEU A O 1
ATOM 661 N N . THR A 1 87 ? 1.462 12.435 16.030 1.00 93.88 87 THR A N 1
ATOM 662 C CA . THR A 1 87 ? 2.167 12.513 17.319 1.00 93.88 87 THR A CA 1
ATOM 663 C C . THR A 1 87 ? 2.869 11.196 17.646 1.00 93.88 87 THR A C 1
ATOM 665 O O . THR A 1 87 ? 3.998 11.192 18.132 1.00 93.88 87 THR A O 1
ATOM 668 N N . GLU A 1 88 ? 2.210 10.072 17.366 1.00 92.31 88 GLU A N 1
ATOM 669 C CA . GLU A 1 88 ? 2.675 8.717 17.653 1.00 92.31 88 GLU A CA 1
ATOM 670 C C . GLU A 1 88 ? 3.101 8.023 16.353 1.00 92.31 88 GLU A C 1
ATOM 672 O O . GLU A 1 88 ? 2.266 7.681 15.516 1.00 92.31 88 GLU A O 1
ATOM 677 N N . LYS A 1 89 ? 4.407 7.767 16.192 1.00 86.44 89 LYS A N 1
ATOM 678 C CA . LYS A 1 89 ? 4.957 7.167 14.961 1.00 86.44 89 LYS A CA 1
ATOM 679 C C . LYS A 1 89 ? 4.485 5.721 14.723 1.00 86.44 89 LYS A C 1
ATOM 681 O O . LYS A 1 89 ? 4.353 5.299 13.579 1.00 86.44 89 LYS A O 1
ATOM 686 N N . ASP A 1 90 ? 4.240 4.971 15.799 1.00 89.06 90 ASP A N 1
ATOM 687 C CA . ASP A 1 90 ? 3.957 3.529 15.738 1.00 89.06 90 ASP A CA 1
ATOM 688 C C . ASP A 1 90 ? 2.450 3.230 15.615 1.00 89.06 90 ASP A C 1
ATOM 690 O O . ASP A 1 90 ? 2.053 2.129 15.238 1.00 89.06 90 ASP A O 1
ATOM 694 N N . TYR A 1 91 ? 1.591 4.229 15.849 1.00 90.25 91 TYR A N 1
ATOM 695 C CA . TYR A 1 91 ? 0.137 4.058 15.907 1.00 90.25 91 TYR A CA 1
ATOM 696 C C . TYR A 1 91 ? -0.468 3.511 14.597 1.00 90.25 91 TYR A C 1
ATOM 698 O O . TYR A 1 91 ? -1.296 2.600 14.622 1.00 90.25 91 TYR A O 1
ATOM 706 N N . ILE A 1 92 ? -0.042 4.022 13.435 1.00 90.62 92 ILE A N 1
ATOM 707 C CA . ILE A 1 92 ? -0.547 3.554 12.129 1.00 90.62 92 ILE A CA 1
ATOM 708 C C . ILE A 1 92 ? -0.031 2.147 11.803 1.00 90.62 92 ILE A C 1
ATOM 710 O O . ILE A 1 92 ? -0.764 1.327 11.244 1.00 90.62 92 ILE A O 1
ATOM 714 N N . THR A 1 93 ? 1.226 1.860 12.131 1.00 89.69 93 THR A N 1
ATOM 715 C CA . THR A 1 93 ? 1.891 0.586 11.822 1.00 89.69 93 THR A CA 1
ATOM 716 C C . THR A 1 93 ? 1.243 -0.571 12.586 1.00 89.69 93 THR A C 1
ATOM 718 O O . THR A 1 93 ? 1.009 -1.637 12.014 1.00 89.69 93 THR A O 1
ATOM 721 N N . GLU A 1 94 ? 0.858 -0.331 13.840 1.00 90.81 94 GLU A N 1
ATOM 722 C CA . GLU A 1 94 ? 0.097 -1.283 14.654 1.00 90.81 94 GLU A CA 1
ATOM 723 C C . GLU A 1 94 ? -1.343 -1.441 14.149 1.00 90.81 94 GLU A C 1
ATOM 725 O O . GLU A 1 94 ? -1.823 -2.556 13.941 1.00 90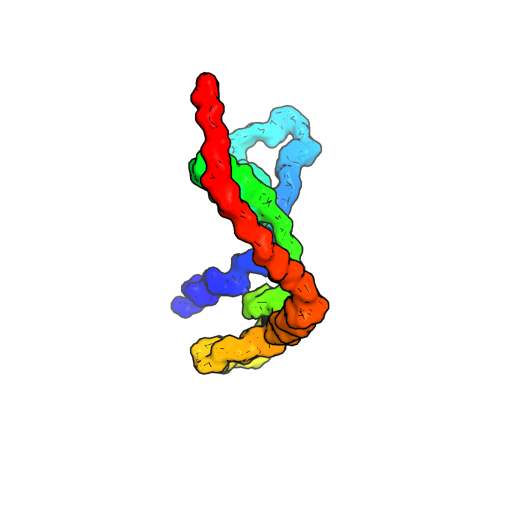.81 94 GLU A O 1
ATOM 730 N N . LEU A 1 95 ? -2.031 -0.332 13.858 1.00 89.50 95 LEU A N 1
ATOM 731 C CA . LEU A 1 95 ? -3.427 -0.368 13.414 1.00 89.50 95 LEU A CA 1
ATOM 732 C C . LEU A 1 95 ? -3.604 -1.047 12.045 1.00 89.50 95 LEU A C 1
ATOM 734 O O . LEU A 1 95 ? -4.560 -1.794 11.826 1.00 89.50 95 LEU A O 1
ATOM 738 N N . SER A 1 96 ? -2.676 -0.806 11.119 1.00 89.44 96 SER A N 1
ATOM 739 C CA . SER A 1 96 ? -2.652 -1.470 9.810 1.00 89.44 96 SER A CA 1
ATOM 740 C C . SER A 1 96 ? -2.278 -2.953 9.916 1.00 89.44 96 SER A C 1
ATOM 742 O O . SER A 1 96 ? -2.659 -3.740 9.051 1.00 89.44 96 SER A O 1
ATOM 744 N N . GLY A 1 97 ? -1.608 -3.373 10.994 1.00 90.00 97 GLY A N 1
ATOM 745 C CA . GLY A 1 97 ? -1.043 -4.717 11.141 1.00 90.00 97 GLY A CA 1
ATOM 746 C C . GLY A 1 97 ? 0.283 -4.898 10.400 1.00 90.00 97 GLY A C 1
ATOM 747 O O . GLY A 1 97 ? 0.754 -6.025 10.253 1.00 90.00 97 GLY A O 1
ATOM 748 N N . LEU A 1 98 ? 0.892 -3.804 9.933 1.00 89.44 98 LEU A N 1
ATOM 749 C CA . LEU A 1 98 ? 2.196 -3.824 9.278 1.00 89.44 98 LEU A CA 1
ATOM 750 C C . LEU A 1 98 ? 3.317 -4.190 10.264 1.00 89.44 98 LEU A C 1
ATOM 752 O O . LEU A 1 98 ? 4.257 -4.877 9.874 1.00 89.44 98 LEU A O 1
ATOM 756 N N . ALA A 1 99 ? 3.182 -3.812 11.539 1.00 90.12 99 ALA A N 1
ATOM 757 C CA . ALA A 1 99 ? 4.161 -4.122 12.584 1.00 90.12 99 ALA A CA 1
ATOM 758 C C . ALA A 1 99 ? 4.328 -5.638 12.781 1.00 90.12 99 ALA A C 1
ATOM 760 O O . ALA A 1 99 ? 5.437 -6.150 12.919 1.00 90.12 99 ALA A O 1
ATOM 761 N N . GLU A 1 100 ? 3.223 -6.382 12.718 1.00 90.62 100 GLU A N 1
ATOM 762 C CA . GLU A 1 100 ? 3.248 -7.842 12.821 1.00 90.62 100 GLU A CA 1
ATOM 763 C C . GLU A 1 100 ? 3.895 -8.491 11.590 1.00 90.62 100 GLU A C 1
ATOM 765 O O . GLU A 1 100 ? 4.614 -9.481 11.710 1.00 90.62 100 GLU A O 1
ATOM 770 N N . VAL A 1 101 ? 3.683 -7.922 10.399 1.00 90.12 101 VAL A N 1
ATOM 771 C CA . VAL A 1 101 ? 4.343 -8.393 9.171 1.00 90.12 101 VAL A CA 1
ATOM 772 C C . VAL A 1 101 ? 5.852 -8.164 9.247 1.00 90.12 101 VAL A C 1
ATOM 774 O O . VAL A 1 101 ? 6.616 -9.061 8.899 1.00 90.12 101 VAL A O 1
ATOM 777 N N . GLN A 1 102 ? 6.282 -7.005 9.749 1.00 88.69 102 GLN A N 1
ATOM 778 C CA . GLN A 1 102 ? 7.698 -6.702 9.971 1.00 88.69 102 GLN A CA 1
ATOM 779 C C . GLN A 1 102 ? 8.327 -7.680 10.966 1.00 88.69 102 GLN A C 1
ATOM 781 O O . GLN A 1 102 ? 9.343 -8.291 10.653 1.00 88.69 102 GLN A O 1
ATOM 786 N N . ARG A 1 103 ? 7.670 -7.936 12.102 1.00 92.00 103 ARG A N 1
ATOM 787 C CA . ARG A 1 103 ? 8.146 -8.899 13.107 1.00 92.00 103 ARG A CA 1
ATOM 788 C C . ARG A 1 103 ? 8.302 -10.311 12.542 1.00 92.00 103 ARG A C 1
ATOM 790 O O . ARG A 1 103 ? 9.284 -10.989 12.830 1.00 92.00 103 ARG A O 1
ATOM 797 N N . LYS A 1 104 ? 7.346 -10.763 11.725 1.00 90.38 104 LYS A N 1
ATOM 798 C CA . LYS A 1 104 ? 7.436 -12.063 11.042 1.00 90.38 104 LYS A CA 1
ATOM 799 C C . LYS A 1 104 ? 8.588 -12.108 10.044 1.00 90.38 104 LYS A C 1
ATOM 801 O O . LYS A 1 104 ? 9.262 -13.128 9.963 1.00 90.38 104 LYS A O 1
ATOM 806 N N . ALA A 1 105 ? 8.813 -11.024 9.304 1.00 88.50 105 ALA A N 1
ATOM 807 C CA . ALA A 1 105 ? 9.925 -10.929 8.367 1.00 88.50 105 ALA A CA 1
ATOM 808 C C . ALA A 1 105 ? 11.281 -10.956 9.090 1.00 88.50 105 ALA A C 1
ATOM 810 O O . ALA A 1 105 ? 12.179 -11.662 8.650 1.00 88.50 105 ALA A O 1
ATOM 811 N N . GLU A 1 106 ? 11.412 -10.259 10.220 1.00 88.69 106 GLU A N 1
ATOM 812 C CA . GLU A 1 106 ? 12.618 -10.287 11.059 1.00 88.69 106 GLU A CA 1
ATOM 813 C C . GLU A 1 106 ? 12.869 -11.677 11.655 1.00 88.69 106 GLU A C 1
ATOM 815 O O . GLU A 1 106 ? 13.991 -12.174 11.615 1.00 88.69 106 GLU A O 1
ATOM 820 N N . ALA A 1 107 ? 11.823 -12.343 12.156 1.00 86.69 107 ALA A N 1
ATOM 821 C CA . ALA A 1 107 ? 11.932 -13.709 12.663 1.00 86.69 107 ALA A CA 1
ATOM 822 C C . ALA A 1 107 ? 12.378 -14.692 11.569 1.00 86.69 107 ALA A C 1
ATOM 824 O O . ALA A 1 107 ? 13.257 -15.511 11.813 1.00 86.69 107 ALA A O 1
ATOM 825 N N . ALA A 1 108 ? 11.814 -14.578 10.362 1.00 85.38 108 ALA A N 1
ATOM 826 C CA . ALA A 1 108 ? 12.215 -15.393 9.220 1.00 85.38 108 ALA A CA 1
ATOM 827 C C . ALA A 1 108 ? 13.644 -15.077 8.752 1.00 85.38 108 ALA A C 1
ATOM 829 O O . ALA A 1 108 ? 14.375 -15.989 8.392 1.00 85.38 108 ALA A O 1
ATOM 830 N N . ALA A 1 109 ? 14.068 -13.810 8.778 1.00 81.19 109 ALA A N 1
ATOM 831 C CA . ALA A 1 109 ? 15.421 -13.419 8.386 1.00 81.19 109 ALA A CA 1
ATOM 832 C C . ALA A 1 109 ? 16.495 -13.968 9.339 1.00 81.19 109 ALA A C 1
ATOM 834 O O . ALA A 1 109 ? 17.583 -14.302 8.882 1.00 81.19 109 ALA A O 1
ATOM 835 N N . ASN A 1 110 ? 16.183 -14.084 10.633 1.00 79.25 110 ASN A N 1
ATOM 836 C CA . ASN A 1 110 ? 17.077 -14.676 11.632 1.00 79.25 110 ASN A CA 1
ATOM 837 C C . ASN A 1 110 ? 17.187 -16.207 11.524 1.00 79.25 110 ASN A C 1
ATOM 839 O O . ASN A 1 110 ? 18.155 -16.773 12.022 1.00 79.25 110 ASN A O 1
ATOM 843 N N . ASP A 1 111 ? 16.194 -16.869 10.925 1.00 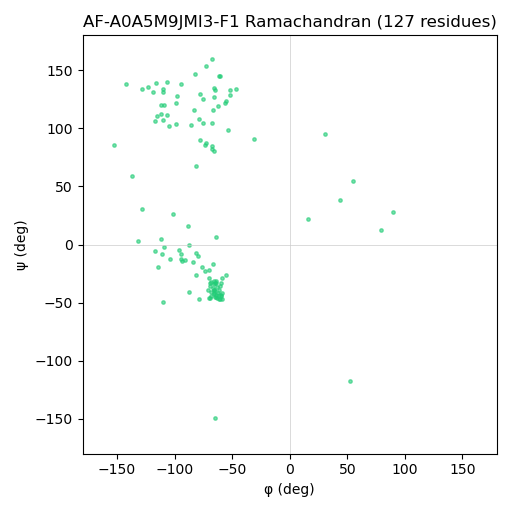74.94 111 ASP A N 1
ATOM 844 C CA . ASP A 1 111 ? 16.175 -18.325 10.705 1.00 74.94 111 ASP A CA 1
ATOM 845 C C . ASP A 1 111 ? 16.927 -18.732 9.423 1.00 74.94 111 ASP A C 1
ATOM 847 O O . ASP A 1 111 ? 17.261 -19.897 9.227 1.00 74.94 111 ASP A O 1
ATOM 851 N N . VAL A 1 112 ? 17.218 -17.770 8.540 1.00 75.25 112 VAL A N 1
ATOM 852 C CA . VAL A 1 112 ? 18.020 -18.002 7.337 1.00 75.25 112 VAL A CA 1
ATOM 853 C C . VAL A 1 112 ? 19.500 -17.930 7.705 1.00 75.25 112 VAL A C 1
ATOM 855 O O . VAL A 1 112 ? 20.005 -16.876 8.085 1.00 75.25 112 VAL A O 1
ATOM 858 N N . GLU A 1 113 ? 20.204 -19.049 7.556 1.00 59.94 113 GLU A N 1
ATOM 859 C CA . GLU A 1 113 ? 21.665 -19.100 7.552 1.00 59.94 113 GLU A CA 1
ATOM 860 C C . GLU A 1 113 ? 22.155 -18.387 6.286 1.00 59.94 113 GLU A C 1
ATOM 862 O O . GLU A 1 113 ? 21.986 -18.863 5.163 1.00 59.94 113 GLU A O 1
ATOM 867 N N . TRP A 1 114 ? 22.670 -17.171 6.450 1.00 69.62 114 TRP A N 1
ATOM 868 C CA . TRP A 1 114 ? 23.397 -16.502 5.381 1.00 69.62 114 TRP A CA 1
ATOM 869 C C . TRP A 1 114 ? 24.762 -17.182 5.310 1.00 69.62 114 TRP A C 1
ATOM 871 O O . TRP A 1 114 ? 25.577 -16.934 6.197 1.00 69.62 114 TRP A O 1
ATOM 881 N N . ASP A 1 115 ? 24.993 -18.036 4.305 1.00 56.75 115 ASP A N 1
ATOM 882 C CA . ASP A 1 115 ? 26.310 -18.634 4.040 1.00 56.75 115 ASP A CA 1
ATOM 883 C C . ASP A 1 115 ? 27.344 -17.508 3.915 1.00 56.75 115 ASP A C 1
ATOM 885 O O . ASP A 1 115 ? 27.455 -16.821 2.896 1.00 56.75 115 ASP A O 1
ATOM 889 N N . SER A 1 116 ? 28.078 -17.264 4.996 1.00 54.97 116 SER A N 1
ATOM 890 C CA . SER A 1 116 ? 29.246 -16.399 5.003 1.00 54.97 116 SER A CA 1
ATOM 891 C C . SER A 1 116 ? 30.432 -17.204 4.487 1.00 54.97 116 SER A C 1
ATOM 893 O O . SER A 1 116 ? 31.345 -17.518 5.248 1.00 54.97 116 SER A O 1
ATOM 895 N N . ASP A 1 117 ? 30.400 -17.555 3.203 1.00 52.78 117 ASP A N 1
ATOM 896 C CA . ASP A 1 117 ? 31.569 -18.095 2.519 1.00 52.78 117 ASP A CA 1
ATOM 897 C C . ASP A 1 117 ? 32.507 -16.932 2.176 1.00 52.78 117 ASP A C 1
ATOM 899 O O . ASP A 1 117 ? 32.415 -16.253 1.151 1.00 52.78 117 ASP A O 1
ATOM 903 N N . GLU A 1 118 ? 33.399 -16.669 3.126 1.00 50.31 118 GLU A N 1
ATOM 904 C CA . GLU A 1 118 ? 34.627 -15.904 2.966 1.00 50.31 118 GLU A CA 1
ATOM 905 C C . GLU A 1 118 ? 35.580 -16.677 2.035 1.00 50.31 118 GLU A C 1
ATOM 907 O O . GLU A 1 118 ? 36.493 -17.358 2.490 1.00 50.31 118 GLU A O 1
ATOM 912 N N . GLU A 1 119 ? 35.375 -16.596 0.717 1.00 43.19 119 GLU A N 1
ATOM 913 C CA . GLU A 1 119 ? 36.373 -17.042 -0.265 1.00 43.19 119 GLU A CA 1
ATOM 914 C C . GLU A 1 119 ? 37.073 -15.834 -0.898 1.00 43.19 119 GLU A C 1
ATOM 916 O O . GLU A 1 119 ? 36.541 -15.125 -1.755 1.00 43.19 119 GLU A O 1
ATOM 921 N N . GLY A 1 120 ? 38.296 -15.581 -0.423 1.00 44.69 120 GLY A N 1
ATOM 922 C CA . GLY A 1 120 ? 39.208 -14.594 -0.981 1.00 44.69 120 GLY A CA 1
ATOM 923 C C . GLY A 1 120 ? 39.581 -14.933 -2.423 1.00 44.69 120 GLY A C 1
ATOM 924 O O . GLY A 1 120 ? 40.188 -15.966 -2.694 1.00 44.69 120 GLY A O 1
ATOM 925 N N . ILE A 1 121 ? 39.256 -14.029 -3.344 1.00 44.78 121 ILE A N 1
ATOM 926 C CA . ILE A 1 121 ? 39.776 -14.056 -4.710 1.00 44.78 121 ILE A CA 1
ATOM 927 C C . ILE A 1 121 ? 41.125 -13.328 -4.682 1.00 44.78 121 ILE A C 1
ATOM 929 O O . ILE A 1 121 ? 41.180 -12.103 -4.592 1.00 44.78 121 ILE A O 1
ATOM 933 N N . GLU A 1 122 ? 42.218 -14.092 -4.701 1.00 43.38 122 GLU A N 1
ATOM 934 C CA . GLU A 1 122 ? 43.544 -13.578 -5.047 1.00 43.38 122 GLU A CA 1
ATOM 935 C C . GLU A 1 122 ? 43.530 -13.178 -6.533 1.00 43.38 122 GLU A C 1
ATOM 937 O O . GLU A 1 122 ? 43.353 -14.028 -7.408 1.00 43.38 122 GLU A O 1
ATOM 942 N N . ASP A 1 123 ? 43.701 -11.884 -6.824 1.00 42.28 123 ASP A N 1
ATOM 943 C CA . ASP A 1 123 ? 43.859 -11.353 -8.184 1.00 42.28 123 ASP A CA 1
ATOM 944 C C . ASP A 1 123 ? 45.194 -11.832 -8.788 1.00 42.28 123 ASP A C 1
ATOM 946 O O . ASP A 1 123 ? 46.224 -11.157 -8.716 1.00 42.28 123 ASP A O 1
ATOM 950 N N . GLY A 1 124 ? 45.166 -13.033 -9.368 1.00 41.00 124 GLY A N 1
ATOM 951 C CA . GLY A 1 124 ? 46.184 -13.560 -10.271 1.00 41.00 124 GLY A CA 1
ATOM 952 C C . GLY A 1 124 ? 46.040 -12.960 -11.671 1.00 41.00 124 GLY A C 1
ATOM 953 O O . GLY A 1 124 ? 44.966 -12.946 -12.269 1.00 41.00 124 GLY A O 1
ATOM 954 N N . ASP A 1 125 ? 47.158 -12.461 -12.169 1.00 45.25 125 ASP A N 1
ATOM 955 C CA . ASP A 1 125 ? 47.430 -11.907 -13.486 1.00 45.25 125 ASP A CA 1
ATOM 956 C C . ASP A 1 125 ? 46.908 -12.741 -14.673 1.00 45.25 125 ASP A C 1
ATOM 958 O O . ASP A 1 125 ? 47.120 -13.946 -14.783 1.00 45.25 125 ASP A O 1
ATOM 962 N N . GLY A 1 126 ? 46.272 -12.063 -15.632 1.00 43.94 126 GLY A N 1
ATOM 963 C CA . GLY A 1 126 ? 45.839 -12.644 -16.902 1.00 43.94 126 GLY A CA 1
ATOM 964 C C . GLY A 1 126 ? 45.772 -11.586 -18.000 1.00 43.94 126 GLY A C 1
ATOM 965 O O . GLY A 1 126 ? 44.729 -10.981 -18.232 1.00 43.94 126 GLY A O 1
ATOM 966 N N . GLU A 1 127 ? 46.912 -11.344 -18.644 1.00 51.66 127 GLU A N 1
ATOM 967 C CA . GLU A 1 127 ? 47.097 -10.481 -19.816 1.00 51.66 127 GLU A CA 1
ATOM 968 C C . GLU A 1 127 ? 46.164 -10.906 -20.971 1.00 51.66 127 GLU 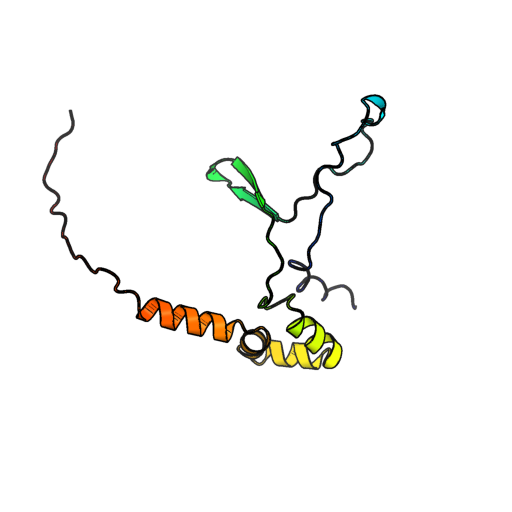A C 1
ATOM 970 O O . GLU A 1 127 ? 46.177 -12.061 -21.401 1.00 51.66 127 GLU A O 1
ATOM 975 N N . LEU A 1 128 ? 45.337 -9.981 -21.471 1.00 45.56 128 LEU A N 1
ATOM 976 C CA . LEU A 1 128 ? 44.497 -10.196 -22.653 1.00 45.56 128 LEU A CA 1
ATOM 977 C C . LEU A 1 128 ? 45.163 -9.580 -23.890 1.00 45.56 128 LEU A C 1
ATOM 979 O O . LEU A 1 128 ? 45.429 -8.377 -23.920 1.00 45.56 128 LEU A O 1
ATOM 983 N N . LEU A 1 129 ? 45.404 -10.449 -24.880 1.00 44.25 129 LEU A N 1
ATOM 984 C CA . LEU A 1 129 ? 45.744 -10.149 -26.278 1.00 44.25 129 LEU A CA 1
ATOM 985 C C . LEU A 1 129 ? 44.695 -9.260 -26.961 1.00 44.25 129 LEU A C 1
ATOM 987 O O . LEU A 1 129 ? 43.486 -9.476 -26.709 1.00 44.25 129 LEU A O 1
#

pLDDT: mean 71.13, std 19.69, range [32.28, 94.0]

Nearest PDB structures (foldseek):
  3rui-assembly1_A  TM=7.062E-01  e=1.122E-06  Saccharomyces cerevisiae S288C
  3t7e-assembly1_A-2  TM=6.735E-01  e=2.139E-06  Saccharomyces cerevisiae
  4gsl-assembly1_A  TM=6.830E-01  e=5.278E-06  Saccharomyc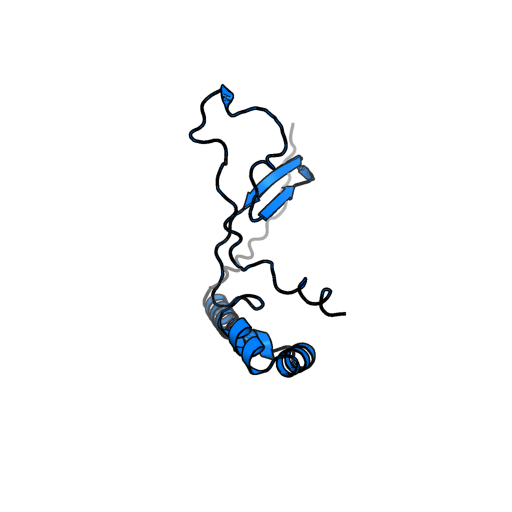es cerevisiae S288C
  4gsk-assembly1_A  TM=8.996E-01  e=1.026E-04  Saccharomyces cerevisiae S288C
  4gsk-assembly1_B  TM=8.174E-01  e=6.532E-05  Saccharomyces cerevisiae S288C

Solvent-accessible surface area (backbone atoms only — not comparable to full-atom values): 8569 Å² total; per-residue (Å²): 142,75,81,79,72,64,78,83,64,71,88,52,70,80,64,78,47,66,79,58,93,66,79,93,67,61,86,81,76,68,73,89,71,89,70,82,69,77,54,69,73,34,82,51,72,40,79,94,73,74,42,76,45,79,47,83,79,81,70,52,78,46,32,78,62,63,8,68,60,49,53,49,48,37,73,74,46,46,69,60,42,54,54,47,48,72,72,35,83,58,55,47,37,56,66,27,45,37,48,60,53,50,52,51,50,53,56,52,55,72,70,52,83,73,84,80,78,85,72,84,80,76,89,73,89,77,90,81,133

Organism: Monilinia fructicola (NCBI:txid38448)

Mean predicted aligned error: 15.35 Å

Radius of gyration: 24.63 Å; Cα contacts (8 Å, |Δi|>4): 90; chains: 1; bounding box: 63×44×56 Å